Protein AF-A0A4Q0I115-F1 (afdb_monomer)

Structure (mmCIF, N/CA/C/O backbone):
data_AF-A0A4Q0I115-F1
#
_entry.id   AF-A0A4Q0I115-F1
#
loop_
_atom_site.group_PDB
_atom_site.id
_atom_site.type_symbol
_atom_site.label_atom_id
_atom_site.label_alt_id
_atom_site.label_comp_id
_atom_site.label_asym_id
_atom_site.label_entity_id
_atom_site.label_seq_id
_atom_site.pdbx_PDB_ins_code
_atom_site.Cartn_x
_atom_site.Cartn_y
_atom_site.Cartn_z
_atom_site.occupancy
_atom_site.B_iso_or_equiv
_atom_site.auth_seq_id
_atom_site.auth_comp_id
_atom_site.auth_asym_id
_atom_site.auth_atom_id
_atom_site.pdbx_PDB_model_num
ATOM 1 N N . MET A 1 1 ? -3.370 10.484 -2.570 1.00 77.75 1 MET A N 1
ATOM 2 C CA . MET A 1 1 ? -4.166 9.251 -2.779 1.00 77.75 1 MET A CA 1
ATOM 3 C C . MET A 1 1 ? -4.205 8.361 -1.539 1.00 77.75 1 MET A C 1
ATOM 5 O O . MET A 1 1 ? -5.205 8.422 -0.845 1.00 77.75 1 MET A O 1
ATOM 9 N N . PHE A 1 2 ? -3.177 7.559 -1.213 1.00 88.75 2 PHE A N 1
ATOM 10 C CA . PHE A 1 2 ? -3.251 6.605 -0.082 1.00 88.75 2 PHE A CA 1
ATOM 11 C C . PHE A 1 2 ? -3.510 7.281 1.276 1.00 88.75 2 PHE A C 1
ATOM 13 O O . PHE A 1 2 ? -4.347 6.823 2.053 1.00 88.75 2 PHE A O 1
ATOM 20 N N . ARG A 1 3 ? -2.875 8.430 1.537 1.00 90.06 3 ARG A N 1
ATOM 21 C CA . ARG A 1 3 ? -3.161 9.239 2.733 1.00 90.06 3 ARG A CA 1
ATOM 22 C C . ARG A 1 3 ? -4.648 9.598 2.840 1.00 90.06 3 ARG A C 1
ATOM 24 O O . ARG A 1 3 ? -5.258 9.390 3.882 1.00 90.06 3 ARG A O 1
ATOM 31 N N . ASP A 1 4 ? -5.233 10.055 1.739 1.00 89.94 4 ASP A N 1
ATOM 32 C CA . ASP A 1 4 ? -6.612 10.545 1.699 1.00 89.94 4 ASP A CA 1
ATOM 33 C C . ASP A 1 4 ? -7.622 9.382 1.768 1.00 89.94 4 ASP A C 1
ATOM 35 O O . ASP A 1 4 ? -8.573 9.425 2.547 1.00 89.94 4 ASP A O 1
ATOM 39 N N . LEU A 1 5 ? -7.372 8.289 1.032 1.00 91.94 5 LEU A N 1
ATOM 40 C CA . LEU A 1 5 ? -8.194 7.070 1.053 1.00 91.94 5 LEU A CA 1
ATOM 41 C C . LEU A 1 5 ? -8.236 6.414 2.437 1.00 91.94 5 LEU A C 1
ATOM 43 O O . LEU A 1 5 ? -9.269 5.874 2.837 1.00 91.94 5 LEU A O 1
ATOM 47 N N . SER A 1 6 ? -7.126 6.467 3.175 1.00 93.31 6 SER A N 1
ATOM 48 C CA . SER A 1 6 ? -7.035 5.860 4.505 1.00 93.31 6 SER A CA 1
ATOM 49 C C . SER A 1 6 ? -7.687 6.680 5.621 1.00 93.31 6 SER A C 1
ATOM 51 O O . SER A 1 6 ? -7.729 6.202 6.753 1.00 93.31 6 SER A O 1
ATOM 53 N N . LYS A 1 7 ? -8.212 7.882 5.329 1.00 87.38 7 LYS A N 1
ATOM 54 C CA . LYS A 1 7 ? -8.805 8.798 6.321 1.00 87.38 7 LYS A CA 1
ATOM 55 C C . LYS A 1 7 ? -7.893 9.001 7.540 1.00 87.38 7 LYS A C 1
ATOM 57 O O . LYS A 1 7 ? -8.286 8.707 8.665 1.00 87.38 7 LYS A O 1
ATOM 62 N N . ASP A 1 8 ? -6.664 9.448 7.290 1.00 85.50 8 ASP A N 1
ATOM 63 C CA . ASP A 1 8 ? -5.623 9.726 8.295 1.00 85.50 8 ASP A CA 1
ATOM 64 C C . ASP A 1 8 ? -5.013 8.510 9.019 1.00 85.50 8 ASP A C 1
ATOM 66 O O . ASP A 1 8 ? -4.122 8.695 9.847 1.00 85.50 8 ASP A O 1
ATOM 70 N N . VAL A 1 9 ? -5.398 7.268 8.696 1.00 93.12 9 VAL A N 1
ATOM 71 C CA . VAL A 1 9 ? -4.720 6.084 9.262 1.00 93.12 9 VAL A CA 1
ATOM 72 C C . VAL A 1 9 ? -3.283 5.976 8.742 1.00 93.12 9 VAL A C 1
ATOM 74 O O . VAL A 1 9 ? -2.354 5.787 9.523 1.00 93.12 9 VAL A O 1
ATOM 77 N N . PHE A 1 10 ? -3.075 6.157 7.435 1.00 94.81 10 PHE A N 1
ATOM 78 C CA . PHE A 1 10 ? -1.746 6.247 6.832 1.00 94.81 10 PHE A CA 1
ATOM 79 C C . PHE A 1 10 ? -1.335 7.716 6.664 1.00 94.81 10 PHE A C 1
ATOM 81 O O . PHE A 1 10 ? -1.285 8.262 5.558 1.00 94.81 10 PHE A O 1
ATOM 88 N N . LYS A 1 11 ? -1.090 8.390 7.792 1.00 93.81 11 LYS A N 1
ATOM 89 C CA . LYS A 1 11 ? -0.686 9.799 7.818 1.00 93.81 11 LYS A CA 1
ATOM 90 C C . LYS A 1 11 ? 0.833 9.938 7.805 1.00 93.81 11 LYS A C 1
ATOM 92 O O . LYS A 1 11 ? 1.482 9.824 8.841 1.00 93.81 11 LYS A O 1
ATOM 97 N N . ILE A 1 12 ? 1.367 10.213 6.620 1.00 94.56 12 ILE A N 1
ATOM 98 C CA . ILE A 1 12 ? 2.794 10.456 6.399 1.00 94.56 12 ILE A CA 1
ATOM 99 C C . ILE A 1 12 ? 3.112 11.947 6.246 1.00 94.56 12 ILE A C 1
ATOM 101 O O . ILE A 1 12 ? 2.276 12.732 5.778 1.00 94.56 12 ILE A O 1
ATOM 105 N N . SER A 1 13 ? 4.332 12.326 6.616 1.00 95.50 13 SER A N 1
ATOM 106 C CA . SER A 1 13 ? 4.879 13.684 6.495 1.00 95.50 13 SER A CA 1
ATOM 107 C C . SER A 1 13 ? 6.324 13.663 5.998 1.00 95.50 13 SER A C 1
ATOM 109 O O . SER A 1 13 ? 6.896 12.595 5.819 1.00 95.50 13 SER A O 1
ATOM 111 N N . ASN A 1 14 ? 6.907 14.844 5.761 1.00 97.00 14 ASN A N 1
ATOM 112 C CA . ASN A 1 14 ? 8.321 15.008 5.392 1.00 97.00 14 ASN A CA 1
ATOM 113 C C . ASN A 1 14 ? 8.765 14.121 4.215 1.00 97.00 14 ASN A C 1
ATOM 115 O O . ASN A 1 14 ? 9.855 13.555 4.223 1.00 97.00 14 ASN A O 1
ATOM 119 N N . ILE A 1 15 ? 7.895 14.009 3.207 1.00 96.00 15 ILE A N 1
ATOM 120 C CA . ILE A 1 15 ? 8.113 13.163 2.034 1.00 96.00 15 ILE A CA 1
ATOM 121 C C . ILE A 1 15 ? 9.271 13.730 1.209 1.00 96.00 15 ILE A C 1
ATOM 123 O O . ILE A 1 15 ? 9.292 14.924 0.903 1.00 96.00 15 ILE A O 1
ATOM 127 N N . LYS A 1 16 ? 10.211 12.862 0.847 1.00 97.62 16 LYS A N 1
ATOM 128 C CA . LYS A 1 16 ? 11.335 13.130 -0.049 1.00 97.62 16 LYS A CA 1
ATOM 129 C C . LYS A 1 16 ? 11.442 11.989 -1.043 1.00 97.62 16 LYS A C 1
ATOM 131 O O . LYS A 1 16 ? 11.200 10.840 -0.686 1.00 97.62 16 LYS A O 1
ATOM 136 N N . ASP A 1 17 ? 11.871 12.284 -2.249 1.00 95.81 17 ASP A N 1
ATOM 137 C CA . ASP A 1 17 ? 12.057 11.293 -3.296 1.00 95.81 17 ASP A CA 1
ATOM 138 C C . ASP A 1 17 ? 13.349 11.547 -4.069 1.00 95.81 17 ASP A C 1
ATOM 140 O O . ASP A 1 17 ? 13.971 12.610 -3.978 1.00 95.81 17 ASP A O 1
ATOM 144 N N . PHE A 1 18 ? 13.779 10.519 -4.789 1.00 96.12 18 PHE A N 1
ATOM 145 C CA . PHE A 1 18 ? 14.928 10.560 -5.677 1.00 96.12 18 PHE A CA 1
ATOM 146 C C . PHE A 1 18 ? 14.747 9.535 -6.781 1.00 96.12 18 PHE A C 1
ATOM 148 O O . PHE A 1 18 ? 14.349 8.398 -6.516 1.00 96.12 18 PHE A O 1
ATOM 155 N N . VAL A 1 19 ? 15.119 9.933 -7.993 1.00 94.38 19 VAL A N 1
ATOM 156 C CA . VAL A 1 19 ? 15.119 9.086 -9.181 1.00 94.38 19 VAL A CA 1
ATOM 157 C C . VAL A 1 19 ? 16.378 9.391 -9.983 1.00 94.38 19 VAL A C 1
ATOM 159 O O . VAL A 1 19 ? 16.678 10.550 -10.263 1.00 94.38 19 VAL A O 1
ATOM 162 N N . ASP A 1 20 ? 17.098 8.342 -10.357 1.00 93.56 20 ASP A N 1
ATOM 163 C CA . ASP A 1 20 ? 18.244 8.377 -11.254 1.00 93.56 20 ASP A CA 1
ATOM 164 C C . ASP A 1 20 ? 18.042 7.318 -12.341 1.00 93.56 20 ASP A C 1
ATOM 166 O O . ASP A 1 20 ? 18.085 6.112 -12.078 1.00 93.56 20 ASP A O 1
ATOM 170 N N . PHE A 1 21 ? 17.794 7.793 -13.560 1.00 89.00 21 PHE A N 1
ATOM 171 C CA . PHE A 1 21 ? 17.571 6.949 -14.730 1.00 89.00 21 PHE A CA 1
ATOM 172 C C . PHE A 1 21 ? 18.871 6.373 -15.300 1.00 89.00 21 PHE A C 1
ATOM 174 O O . PHE A 1 21 ? 18.831 5.294 -15.884 1.00 89.00 21 PHE A O 1
ATOM 181 N N . ASP A 1 22 ? 20.014 7.034 -15.094 1.00 92.62 22 ASP A N 1
ATOM 182 C CA . ASP A 1 22 ? 21.306 6.553 -15.593 1.00 92.62 22 ASP A CA 1
ATOM 183 C C . ASP A 1 22 ? 21.764 5.328 -14.795 1.00 92.62 22 ASP A C 1
ATOM 185 O O . ASP A 1 22 ? 22.294 4.367 -15.356 1.00 92.62 22 ASP A O 1
ATOM 189 N N . SER A 1 23 ? 21.539 5.341 -13.475 1.00 91.75 23 SER A N 1
ATOM 190 C CA . SER A 1 23 ? 21.892 4.224 -12.590 1.00 91.75 23 SER A CA 1
ATOM 191 C C . SER A 1 23 ? 20.731 3.289 -12.228 1.00 91.75 23 SER A C 1
ATOM 193 O O . SER A 1 23 ? 20.958 2.317 -11.503 1.00 91.75 23 SER A O 1
ATOM 195 N N . ILE A 1 24 ? 19.522 3.548 -12.746 1.00 90.19 24 ILE A N 1
ATOM 196 C CA . ILE A 1 24 ? 18.274 2.803 -12.485 1.00 90.19 24 ILE A CA 1
ATOM 197 C C . ILE A 1 24 ? 18.036 2.653 -10.972 1.00 90.19 24 ILE A C 1
ATOM 199 O O . ILE A 1 24 ? 17.884 1.558 -10.426 1.00 90.19 24 ILE A O 1
ATOM 203 N N . LYS A 1 25 ? 18.053 3.782 -10.259 1.00 92.00 25 LYS A N 1
ATOM 204 C CA . LYS A 1 25 ? 17.826 3.831 -8.809 1.00 92.00 25 LYS A CA 1
ATOM 205 C C . LYS A 1 25 ? 16.745 4.834 -8.471 1.00 92.00 25 LYS A C 1
ATOM 207 O O . LYS A 1 25 ? 16.845 6.002 -8.829 1.00 92.00 25 LYS A O 1
ATOM 212 N N . ALA A 1 26 ? 15.770 4.403 -7.684 1.00 93.69 26 ALA A N 1
ATOM 213 C CA . ALA A 1 26 ? 14.814 5.301 -7.065 1.00 93.69 26 ALA A CA 1
ATOM 214 C C . ALA A 1 26 ? 14.574 4.938 -5.606 1.00 93.69 26 ALA A C 1
ATOM 216 O O . ALA A 1 26 ? 14.693 3.782 -5.200 1.00 93.69 26 ALA A O 1
ATOM 217 N N . TRP A 1 27 ? 14.219 5.942 -4.815 1.00 95.00 27 TRP A N 1
ATOM 218 C CA . TRP A 1 27 ? 13.751 5.747 -3.452 1.00 95.00 27 TRP A CA 1
ATOM 219 C C . TRP A 1 27 ? 12.767 6.842 -3.052 1.00 95.00 27 TRP A C 1
ATOM 221 O O . TRP A 1 27 ? 12.782 7.951 -3.585 1.00 95.00 27 TRP A O 1
ATOM 231 N N . VAL A 1 28 ? 11.943 6.528 -2.058 1.00 95.44 28 VAL A N 1
ATOM 232 C CA . VAL A 1 28 ? 11.101 7.485 -1.340 1.00 95.44 28 VAL A CA 1
ATOM 233 C C . VAL A 1 28 ? 11.416 7.406 0.152 1.00 95.44 28 VAL A C 1
ATOM 235 O O . VAL A 1 28 ? 11.619 6.318 0.690 1.00 95.44 28 VAL A O 1
ATOM 238 N N . SER A 1 29 ? 11.496 8.554 0.818 1.00 97.62 29 SER A N 1
ATOM 239 C CA . SER A 1 29 ? 11.592 8.677 2.272 1.00 97.62 29 SER A CA 1
ATOM 240 C C . SER A 1 29 ? 10.398 9.455 2.806 1.00 97.62 29 SER A C 1
ATOM 242 O O . SER A 1 29 ? 9.912 10.375 2.149 1.00 97.62 29 SER A O 1
ATOM 244 N N . PHE A 1 30 ? 9.905 9.088 3.980 1.00 97.19 30 PHE A N 1
ATOM 245 C CA . PHE A 1 30 ? 8.814 9.782 4.655 1.00 97.19 30 PHE A CA 1
ATOM 246 C C . PHE A 1 30 ? 8.803 9.453 6.146 1.00 97.19 30 PHE A C 1
ATOM 248 O O . PHE A 1 30 ? 9.259 8.394 6.571 1.00 97.19 30 PHE A O 1
ATOM 255 N N . ASP A 1 31 ? 8.178 10.324 6.929 1.00 97.75 31 ASP A N 1
ATOM 256 C CA . ASP A 1 31 ? 7.922 10.076 8.341 1.00 97.75 31 ASP A CA 1
ATOM 257 C C . ASP A 1 31 ? 6.540 9.457 8.533 1.00 97.75 31 ASP A C 1
ATOM 259 O O . ASP A 1 31 ? 5.540 9.963 8.016 1.00 97.75 31 ASP A O 1
ATOM 263 N N . PHE A 1 32 ? 6.468 8.399 9.337 1.00 96.31 32 PHE A N 1
ATOM 264 C CA . PHE A 1 32 ? 5.222 7.802 9.807 1.00 96.31 32 PHE A CA 1
ATOM 265 C C . PHE A 1 32 ? 5.317 7.546 11.311 1.00 96.31 32 PHE A C 1
ATOM 267 O O . PHE A 1 32 ? 6.210 6.844 11.778 1.00 96.31 32 PHE A O 1
ATOM 274 N N . GLN A 1 33 ? 4.402 8.147 12.079 1.00 94.19 33 GLN A N 1
ATOM 275 C CA . GLN A 1 33 ? 4.376 8.053 13.548 1.00 94.19 33 GLN A CA 1
ATOM 276 C C . GLN A 1 33 ? 5.713 8.418 14.227 1.00 94.19 33 GLN A C 1
ATOM 278 O O . GLN A 1 33 ? 6.095 7.824 15.230 1.00 94.19 33 GLN A O 1
ATOM 283 N N . GLY A 1 34 ? 6.423 9.410 13.680 1.00 95.38 34 GLY A N 1
ATOM 284 C CA . GLY A 1 34 ? 7.702 9.887 14.218 1.00 95.38 34 GLY A CA 1
ATOM 285 C C . GLY A 1 34 ? 8.918 9.028 13.855 1.00 95.38 34 GLY A C 1
ATOM 286 O O . GLY A 1 34 ? 10.004 9.296 14.358 1.00 95.38 34 GLY A O 1
ATOM 287 N N . ILE A 1 35 ? 8.750 8.017 12.997 1.00 96.50 35 ILE A N 1
ATOM 288 C CA . ILE A 1 35 ? 9.837 7.186 12.470 1.00 96.50 35 ILE A CA 1
ATOM 289 C C . ILE A 1 35 ? 10.031 7.522 10.991 1.00 96.50 35 ILE A C 1
ATOM 291 O O . ILE A 1 35 ? 9.060 7.508 10.232 1.00 96.50 35 ILE A O 1
ATOM 295 N N . GLU A 1 36 ? 11.273 7.791 10.589 1.00 97.81 36 GLU A N 1
ATOM 296 C CA . GLU A 1 36 ? 11.642 7.937 9.178 1.00 97.81 36 GLU A CA 1
ATOM 297 C C . GLU A 1 36 ? 11.739 6.549 8.527 1.00 97.81 36 GLU A C 1
ATOM 299 O O . GLU A 1 36 ? 12.434 5.653 9.014 1.00 97.81 36 GLU A O 1
ATOM 304 N N . TYR A 1 37 ? 11.044 6.377 7.407 1.00 97.00 37 TYR A N 1
ATOM 305 C CA . TYR A 1 37 ? 11.109 5.198 6.554 1.00 97.00 37 TYR A CA 1
ATOM 306 C C . TYR A 1 37 ? 11.702 5.591 5.216 1.00 97.00 37 TYR A C 1
ATOM 308 O O . TYR A 1 37 ? 11.248 6.555 4.610 1.00 97.00 37 TYR A O 1
ATOM 316 N N . ARG A 1 38 ? 12.646 4.792 4.716 1.00 97.06 38 ARG A N 1
ATOM 317 C CA . ARG A 1 38 ? 13.160 4.903 3.351 1.00 97.06 38 ARG A CA 1
ATOM 318 C C . ARG A 1 38 ? 12.933 3.599 2.609 1.00 97.06 38 ARG A C 1
ATOM 320 O O . ARG A 1 38 ? 13.379 2.543 3.055 1.00 97.06 38 ARG A O 1
ATOM 327 N N . TRP A 1 39 ? 12.232 3.679 1.488 1.00 94.88 39 TRP A N 1
ATOM 328 C CA . TRP A 1 39 ? 11.936 2.547 0.625 1.00 94.88 39 TRP A CA 1
ATOM 329 C C . TRP A 1 39 ? 12.583 2.752 -0.731 1.00 94.88 39 TRP A C 1
ATOM 331 O O . TRP A 1 39 ? 12.280 3.723 -1.422 1.00 94.88 39 TRP A O 1
ATOM 341 N N . ASP A 1 40 ? 13.428 1.805 -1.120 1.00 92.06 40 ASP A N 1
ATOM 342 C CA . ASP A 1 40 ? 13.877 1.705 -2.501 1.00 92.06 40 ASP A CA 1
ATOM 343 C C . ASP A 1 40 ? 12.696 1.280 -3.382 1.00 92.06 40 ASP A C 1
ATOM 345 O O . ASP A 1 40 ? 11.888 0.416 -3.003 1.00 92.06 40 ASP A O 1
ATOM 349 N N . ILE A 1 41 ? 12.597 1.932 -4.537 1.00 89.44 41 ILE A N 1
ATOM 350 C CA . ILE A 1 41 ? 11.543 1.756 -5.531 1.00 89.44 41 ILE A CA 1
ATOM 351 C C . ILE A 1 41 ? 12.172 1.144 -6.775 1.00 89.44 41 ILE A C 1
ATOM 353 O O . ILE A 1 41 ? 13.245 1.568 -7.213 1.00 89.44 41 ILE A O 1
ATOM 357 N N . ARG A 1 42 ? 11.510 0.133 -7.336 1.00 84.62 42 ARG A N 1
ATOM 358 C CA . ARG A 1 42 ? 11.913 -0.428 -8.623 1.00 84.62 42 ARG A CA 1
ATOM 359 C C . ARG A 1 42 ? 11.536 0.547 -9.732 1.00 84.62 42 ARG A C 1
ATOM 361 O O . ARG A 1 42 ? 10.428 1.070 -9.747 1.00 84.62 42 ARG A O 1
ATOM 368 N N . LEU A 1 43 ? 12.490 0.806 -10.618 1.00 82.81 43 LEU A N 1
ATOM 369 C CA . LEU A 1 43 ? 12.262 1.511 -11.871 1.00 82.81 43 LEU A CA 1
ATOM 370 C C . LEU A 1 43 ? 12.226 0.453 -12.971 1.00 82.81 43 LEU A C 1
ATOM 372 O O . LEU A 1 43 ? 13.273 0.020 -13.449 1.00 82.81 43 LEU A O 1
ATOM 376 N N . ASP A 1 44 ? 11.028 -0.008 -13.298 1.00 81.44 44 ASP A N 1
ATOM 377 C CA . ASP A 1 44 ? 10.740 -0.893 -14.422 1.00 81.44 44 ASP A CA 1
ATOM 378 C C . ASP A 1 44 ? 9.654 -0.269 -15.316 1.00 81.44 44 ASP A C 1
ATOM 380 O O . ASP A 1 44 ? 9.211 0.857 -15.082 1.00 81.44 44 ASP A O 1
ATOM 384 N N . ASP A 1 45 ? 9.277 -0.965 -16.391 1.00 72.06 45 ASP A N 1
ATOM 385 C CA . ASP A 1 45 ? 8.272 -0.488 -17.353 1.00 72.06 45 ASP A CA 1
ATOM 386 C C . ASP A 1 45 ? 6.827 -0.603 -16.820 1.00 72.06 45 ASP A C 1
ATOM 388 O O . ASP A 1 45 ? 5.873 -0.289 -17.541 1.00 72.06 45 ASP A O 1
ATOM 392 N N . ASP A 1 46 ? 6.642 -1.044 -15.569 1.00 75.56 46 ASP A N 1
ATOM 393 C CA . ASP A 1 46 ? 5.333 -1.094 -14.932 1.00 75.56 46 ASP A CA 1
ATOM 394 C C . ASP A 1 46 ? 4.948 0.274 -14.357 1.00 75.56 46 ASP A C 1
ATOM 396 O O . ASP A 1 46 ? 5.721 1.007 -13.743 1.00 75.56 46 ASP A O 1
ATOM 400 N N . TRP A 1 47 ? 3.678 0.625 -14.535 1.00 76.25 47 TRP A N 1
ATOM 401 C CA . TRP A 1 47 ? 3.148 1.920 -14.114 1.00 76.25 47 TRP A CA 1
ATOM 402 C C . TRP A 1 47 ? 2.942 2.031 -12.591 1.00 76.25 47 TRP A C 1
ATOM 404 O O . TRP A 1 47 ? 2.756 3.140 -12.081 1.00 76.25 47 TRP A O 1
ATOM 414 N N . PHE A 1 48 ? 2.936 0.905 -11.862 1.00 79.06 48 PHE A N 1
ATOM 415 C CA . PHE A 1 48 ? 2.738 0.873 -10.413 1.00 79.06 48 PHE A CA 1
ATOM 416 C C . PHE A 1 48 ? 3.275 -0.411 -9.753 1.00 79.06 48 PHE A C 1
ATOM 418 O O . PHE A 1 48 ? 2.796 -1.510 -10.030 1.00 79.06 48 PHE A O 1
ATOM 425 N N . ASP A 1 49 ? 4.190 -0.262 -8.789 1.00 79.00 49 ASP A N 1
ATOM 426 C CA . ASP A 1 49 ? 4.665 -1.368 -7.948 1.00 79.00 49 ASP A CA 1
ATOM 427 C C . ASP A 1 49 ? 3.613 -1.725 -6.884 1.00 79.00 49 ASP A C 1
ATOM 429 O O . ASP A 1 49 ? 3.513 -1.092 -5.828 1.00 79.00 49 ASP A O 1
ATOM 433 N N . VAL A 1 50 ? 2.827 -2.772 -7.149 1.00 77.44 50 VAL A N 1
ATOM 434 C CA . VAL A 1 50 ? 1.833 -3.301 -6.198 1.00 77.44 50 VAL A CA 1
ATOM 435 C C . VAL A 1 50 ? 2.451 -3.736 -4.865 1.00 77.44 50 VAL A C 1
ATOM 437 O O . VAL A 1 50 ? 1.779 -3.662 -3.838 1.00 77.44 50 VAL A O 1
ATOM 440 N N . GLY A 1 51 ? 3.743 -4.079 -4.832 1.00 83.50 51 GLY A N 1
ATOM 441 C CA . GLY A 1 51 ? 4.464 -4.399 -3.600 1.00 83.50 51 GLY A CA 1
ATOM 442 C C . GLY A 1 51 ? 4.599 -3.209 -2.645 1.00 83.50 51 GLY A C 1
ATOM 443 O O . GLY A 1 51 ? 4.788 -3.396 -1.440 1.00 83.50 51 GLY A O 1
ATOM 444 N N . LEU A 1 52 ? 4.442 -1.969 -3.126 1.00 88.44 52 LEU A N 1
ATOM 445 C CA . LEU A 1 52 ? 4.355 -0.805 -2.239 1.00 88.44 52 LEU A CA 1
ATOM 446 C C . LEU A 1 52 ? 3.108 -0.841 -1.360 1.00 88.44 52 LEU A C 1
ATOM 448 O O . LEU A 1 52 ? 3.147 -0.351 -0.231 1.00 88.44 52 LEU A O 1
ATOM 452 N N . ILE A 1 53 ? 2.016 -1.437 -1.838 1.00 91.38 53 ILE A N 1
ATOM 453 C CA . ILE A 1 53 ? 0.783 -1.544 -1.059 1.00 91.38 53 ILE A CA 1
ATOM 454 C C . ILE A 1 53 ? 0.976 -2.492 0.118 1.00 91.38 53 ILE A C 1
ATOM 456 O O . ILE A 1 53 ? 0.531 -2.168 1.219 1.00 91.38 53 ILE A O 1
ATOM 460 N N . ASP A 1 54 ? 1.715 -3.585 -0.065 1.00 91.81 54 ASP A N 1
ATOM 461 C CA . ASP A 1 54 ? 2.075 -4.489 1.029 1.00 91.81 54 ASP A CA 1
ATOM 462 C C . ASP A 1 54 ? 2.905 -3.769 2.096 1.00 91.81 54 ASP A C 1
ATOM 464 O O . ASP A 1 54 ? 2.591 -3.842 3.285 1.00 91.81 54 ASP A O 1
ATOM 468 N N . LYS A 1 55 ? 3.897 -2.969 1.681 1.00 94.19 55 LYS A N 1
ATOM 469 C CA . LYS A 1 55 ? 4.699 -2.156 2.611 1.00 94.19 55 LYS A CA 1
ATOM 470 C C . LYS A 1 55 ? 3.841 -1.145 3.383 1.00 94.19 55 LYS A C 1
ATOM 472 O O . LYS A 1 55 ? 4.047 -0.948 4.582 1.00 94.19 55 LYS A O 1
ATOM 477 N N . ILE A 1 56 ? 2.866 -0.506 2.729 1.00 94.88 56 ILE A N 1
ATOM 478 C CA . ILE A 1 56 ? 1.914 0.400 3.395 1.00 94.88 56 ILE A CA 1
ATOM 479 C C . ILE A 1 56 ? 1.034 -0.382 4.375 1.00 94.88 56 ILE A C 1
ATOM 481 O O . ILE A 1 56 ? 0.847 0.059 5.511 1.00 94.88 56 ILE A O 1
ATOM 485 N N . ASN A 1 57 ? 0.519 -1.541 3.959 1.00 95.81 57 ASN A N 1
ATOM 486 C CA . ASN A 1 57 ? -0.300 -2.424 4.783 1.00 95.81 57 ASN A CA 1
ATOM 487 C C . ASN A 1 57 ? 0.428 -2.859 6.053 1.00 95.81 57 ASN A C 1
ATOM 489 O O . ASN A 1 57 ? -0.151 -2.780 7.135 1.00 95.81 57 ASN A O 1
ATOM 493 N N . ASP A 1 58 ? 1.702 -3.222 5.952 1.00 95.38 58 ASP A N 1
ATOM 494 C CA . ASP A 1 58 ? 2.530 -3.547 7.110 1.00 95.38 58 ASP A CA 1
ATOM 495 C C . ASP A 1 58 ? 2.589 -2.395 8.118 1.00 95.38 58 ASP A C 1
ATOM 497 O O . ASP A 1 58 ? 2.468 -2.622 9.325 1.00 95.38 58 ASP A O 1
ATOM 501 N N . LEU A 1 59 ? 2.734 -1.151 7.649 1.00 95.69 59 LEU A N 1
ATOM 502 C CA . LEU A 1 59 ? 2.753 0.022 8.526 1.00 95.69 59 LEU A CA 1
ATOM 503 C C . LEU A 1 59 ? 1.402 0.263 9.205 1.00 95.69 59 LEU A C 1
ATOM 505 O O . LEU A 1 59 ? 1.367 0.472 10.419 1.00 95.69 59 LEU A O 1
ATOM 509 N N . VAL A 1 60 ? 0.290 0.189 8.469 1.00 95.25 60 VAL A N 1
ATOM 510 C CA . VAL A 1 60 ? -1.039 0.410 9.069 1.00 95.25 60 VAL A CA 1
ATOM 511 C C . VAL A 1 60 ? -1.461 -0.730 10.003 1.00 95.25 60 VAL A C 1
ATOM 513 O O . VAL A 1 60 ? -2.121 -0.487 11.014 1.00 95.25 60 VAL A O 1
ATOM 516 N N . ILE A 1 61 ? -1.049 -1.974 9.732 1.00 94.94 61 ILE A N 1
ATOM 517 C CA . ILE A 1 61 ? -1.259 -3.104 10.651 1.00 94.94 61 ILE A CA 1
ATOM 518 C C . ILE A 1 61 ? -0.475 -2.866 11.945 1.00 94.94 61 ILE A C 1
ATOM 520 O O . ILE A 1 61 ? -1.036 -3.002 13.033 1.00 94.94 61 ILE A O 1
ATOM 524 N N . LYS A 1 62 ? 0.799 -2.463 11.843 1.00 93.44 62 LYS A N 1
ATOM 525 C CA . LYS A 1 62 ? 1.644 -2.142 13.006 1.00 93.44 62 LYS A CA 1
ATOM 526 C C . LYS A 1 62 ? 1.102 -0.965 13.816 1.00 93.44 62 LYS A C 1
ATOM 528 O O . LYS A 1 62 ? 1.244 -0.967 15.034 1.00 93.44 62 LYS A O 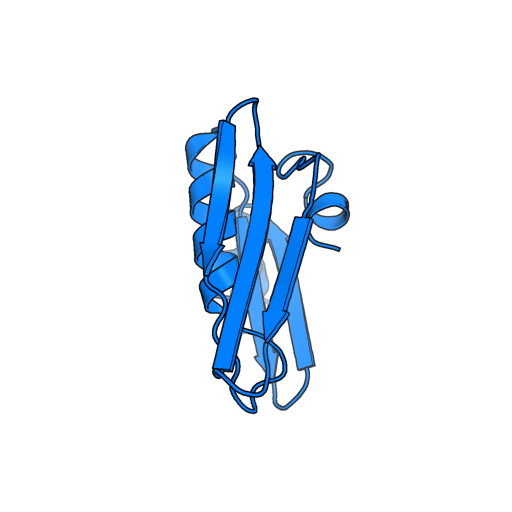1
ATOM 533 N N . SER A 1 63 ? 0.419 -0.013 13.178 1.00 91.44 63 SER A N 1
ATOM 534 C CA . SER A 1 63 ? -0.276 1.074 13.877 1.00 91.44 63 SER A CA 1
ATOM 535 C C . SER A 1 63 ? -1.604 0.658 14.527 1.00 91.44 63 SER A C 1
ATOM 537 O O . SER A 1 63 ? -2.315 1.513 15.052 1.00 91.44 63 SER A O 1
ATOM 539 N N . GLY A 1 64 ? -1.980 -0.624 14.466 1.00 93.62 64 GLY A N 1
ATOM 540 C CA . GLY A 1 64 ? -3.194 -1.167 15.081 1.00 93.62 64 GLY A CA 1
ATOM 541 C C . GLY A 1 64 ? -4.459 -1.063 14.222 1.00 93.62 64 GLY A C 1
ATOM 542 O O . GLY A 1 64 ? -5.553 -1.360 14.710 1.00 93.62 64 GLY A O 1
ATOM 543 N N . SER A 1 65 ? -4.347 -0.663 12.950 1.00 94.94 65 SER A N 1
ATOM 544 C CA . SER A 1 65 ? -5.501 -0.603 12.050 1.00 94.94 65 SER A CA 1
ATOM 545 C C . SER A 1 65 ? -6.028 -2.002 11.732 1.00 94.94 65 SER A C 1
ATOM 547 O O . SER A 1 65 ? -5.288 -2.895 11.327 1.00 94.94 65 SER A O 1
ATOM 549 N N . GLN A 1 66 ? -7.348 -2.169 11.826 1.00 95.00 66 GLN A N 1
ATOM 550 C CA . GLN A 1 66 ? -8.050 -3.356 11.316 1.00 95.00 66 GLN A CA 1
ATOM 551 C C . GLN A 1 66 ? -8.361 -3.254 9.813 1.00 95.00 66 GLN A C 1
ATOM 553 O O . GLN A 1 66 ? -8.796 -4.227 9.195 1.00 95.00 66 GLN A O 1
ATOM 558 N N . LYS A 1 67 ? -8.150 -2.070 9.226 1.00 96.00 67 LYS A N 1
ATOM 559 C CA . LYS A 1 67 ? -8.326 -1.795 7.800 1.00 96.00 67 LYS A CA 1
ATOM 560 C C . LYS A 1 67 ? -6.997 -1.812 7.066 1.00 96.00 67 LYS A C 1
ATOM 562 O O . LYS A 1 67 ? -5.974 -1.416 7.627 1.00 96.00 67 LYS A O 1
ATOM 567 N N . ARG A 1 68 ? -7.054 -2.240 5.811 1.00 95.81 68 ARG A N 1
ATOM 568 C CA . ARG A 1 68 ? -5.919 -2.394 4.901 1.00 95.81 68 ARG A CA 1
ATOM 569 C C . A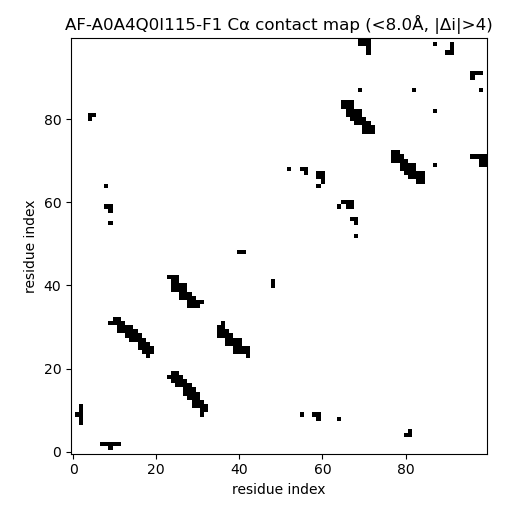RG A 1 68 ? -6.317 -1.917 3.517 1.00 95.81 68 ARG A C 1
ATOM 571 O O . ARG A 1 68 ? -7.507 -1.844 3.203 1.00 95.81 68 ARG A O 1
ATOM 578 N N . PHE A 1 69 ? -5.320 -1.590 2.715 1.00 95.81 69 PHE A N 1
ATOM 579 C CA . PHE A 1 69 ? -5.494 -1.449 1.287 1.00 95.81 69 PHE A CA 1
ATOM 580 C C . PHE A 1 69 ? -5.645 -2.82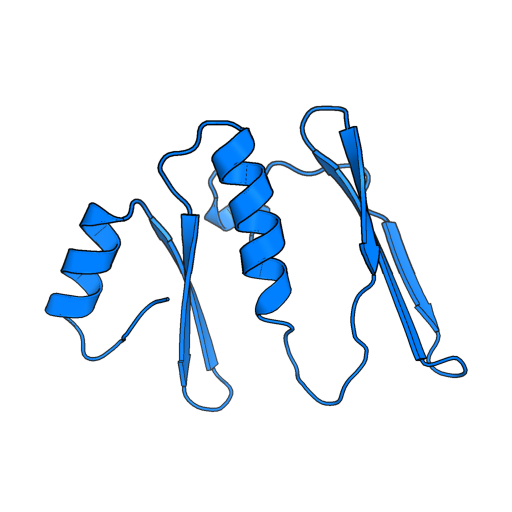7 0.661 1.00 95.81 69 PHE A C 1
ATOM 582 O O . PHE A 1 69 ? -4.841 -3.712 0.929 1.00 95.81 69 PHE A O 1
ATOM 589 N N . TYR A 1 70 ? -6.672 -2.978 -0.160 1.00 94.75 70 TYR A N 1
ATOM 590 C CA . TYR A 1 70 ? -6.837 -4.118 -1.045 1.00 94.75 70 TYR A CA 1
ATOM 591 C C . TYR A 1 70 ? -6.926 -3.603 -2.465 1.00 94.75 70 TYR A C 1
ATOM 593 O O . TYR A 1 70 ? -7.481 -2.521 -2.700 1.00 94.75 70 TYR A O 1
ATOM 601 N N . THR A 1 71 ? -6.402 -4.377 -3.402 1.00 93.31 71 THR A N 1
ATOM 602 C CA . THR A 1 71 ? -6.379 -3.990 -4.805 1.00 93.31 71 THR A CA 1
ATOM 603 C C . THR A 1 71 ? -6.978 -5.024 -5.719 1.00 93.31 71 THR A C 1
ATOM 605 O O . THR A 1 71 ? -6.857 -6.224 -5.507 1.00 93.31 71 THR A O 1
ATOM 608 N N . PHE A 1 72 ? -7.620 -4.525 -6.761 1.00 92.31 72 PHE A N 1
ATOM 609 C CA . PHE A 1 72 ? -8.036 -5.294 -7.912 1.00 92.31 72 PHE A CA 1
ATOM 610 C C . PHE A 1 72 ? -7.460 -4.604 -9.142 1.00 92.31 72 PHE A C 1
ATOM 612 O O . PHE A 1 72 ? -7.695 -3.411 -9.345 1.00 92.31 72 PHE A O 1
ATOM 619 N N . SER A 1 73 ? -6.689 -5.335 -9.938 1.00 88.75 73 SER A N 1
ATOM 620 C CA . SER A 1 73 ? -6.168 -4.847 -11.208 1.00 88.75 73 SER A CA 1
ATOM 621 C C . SER A 1 73 ? -6.845 -5.560 -12.374 1.00 88.75 73 SER A C 1
ATOM 623 O O . SER A 1 73 ? -7.072 -6.770 -12.340 1.00 88.75 73 SER A O 1
ATOM 625 N N . GLN A 1 74 ? -7.169 -4.793 -13.411 1.00 87.88 74 GLN A N 1
ATOM 626 C CA . GLN A 1 74 ? -7.656 -5.306 -14.686 1.00 87.88 74 GLN A CA 1
ATOM 627 C C . GLN A 1 74 ? -7.040 -4.475 -15.810 1.00 87.88 74 GLN A C 1
ATOM 629 O O . GLN A 1 74 ? -7.310 -3.276 -15.924 1.00 87.88 74 GLN A O 1
ATOM 634 N N . ASP A 1 75 ? -6.202 -5.118 -16.622 1.00 85.25 75 ASP A N 1
ATOM 635 C CA . ASP A 1 75 ? -5.396 -4.479 -17.665 1.00 85.25 75 ASP A CA 1
ATOM 636 C C . ASP A 1 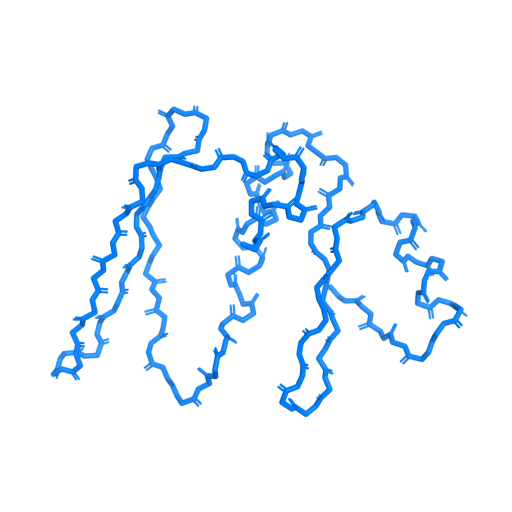75 ? -4.566 -3.308 -17.099 1.00 85.25 75 ASP A C 1
ATOM 638 O O . ASP A 1 75 ? -3.747 -3.505 -16.204 1.00 85.25 75 ASP A O 1
ATOM 642 N N . GLN A 1 76 ? -4.788 -2.083 -17.582 1.00 82.00 76 GLN A N 1
ATOM 643 C CA . GLN A 1 76 ? -4.099 -0.871 -17.117 1.00 82.00 76 GLN A CA 1
ATOM 644 C C . GLN A 1 76 ? -4.853 -0.124 -16.005 1.00 82.00 76 GLN A C 1
ATOM 646 O O . GLN A 1 76 ? -4.543 1.027 -15.706 1.00 82.00 76 GLN A O 1
ATOM 651 N N . ASN A 1 77 ? -5.855 -0.754 -15.388 1.00 86.81 77 ASN A N 1
ATOM 652 C CA . ASN A 1 77 ? -6.616 -0.160 -14.296 1.00 86.81 77 ASN A CA 1
ATOM 653 C C . ASN A 1 77 ? -6.253 -0.819 -12.965 1.00 86.81 77 ASN A C 1
ATOM 655 O O . ASN A 1 77 ? -6.232 -2.044 -12.857 1.00 86.81 77 ASN A O 1
ATOM 659 N N . LEU A 1 78 ? -6.049 0.002 -11.933 1.00 88.00 78 LEU A N 1
ATOM 660 C CA . LEU A 1 78 ? -5.933 -0.432 -10.542 1.00 88.00 78 LEU A CA 1
ATOM 661 C C . LEU A 1 78 ? -7.046 0.215 -9.728 1.00 88.00 78 LEU A C 1
ATOM 663 O O . LEU A 1 78 ? -7.139 1.440 -9.638 1.00 88.00 78 LEU A O 1
ATOM 667 N N . LEU A 1 79 ? -7.861 -0.613 -9.090 1.00 91.44 79 LEU A N 1
ATOM 668 C CA . LEU A 1 79 ? -8.818 -0.182 -8.089 1.00 91.44 79 LEU A CA 1
ATOM 669 C C . LEU A 1 79 ? -8.262 -0.509 -6.706 1.00 91.44 79 LEU A C 1
ATOM 671 O O . LEU A 1 79 ? -8.044 -1.674 -6.387 1.00 91.44 79 LEU A O 1
ATOM 675 N N . ALA A 1 80 ? -8.067 0.517 -5.881 1.00 92.19 80 ALA A N 1
ATOM 676 C CA . ALA A 1 80 ? -7.621 0.375 -4.501 1.00 92.19 80 ALA A CA 1
ATOM 677 C C . ALA A 1 80 ? -8.729 0.792 -3.527 1.00 92.19 80 ALA A C 1
ATOM 679 O O . ALA A 1 80 ? -9.328 1.860 -3.667 1.00 92.19 80 ALA A O 1
ATOM 680 N N . VAL A 1 81 ? -8.977 -0.031 -2.510 1.00 94.31 81 VAL A N 1
ATOM 681 C CA . VAL A 1 81 ? -9.970 0.223 -1.455 1.00 94.31 81 VAL A CA 1
ATOM 682 C C . VAL A 1 81 ? -9.328 0.100 -0.079 1.00 94.31 81 VAL A C 1
ATOM 684 O O . VAL A 1 81 ? -8.435 -0.717 0.106 1.00 94.31 81 VAL A O 1
ATOM 687 N N . PHE A 1 82 ? -9.784 0.889 0.898 1.00 96.56 82 PHE A N 1
ATOM 688 C CA . PHE A 1 82 ? -9.290 0.831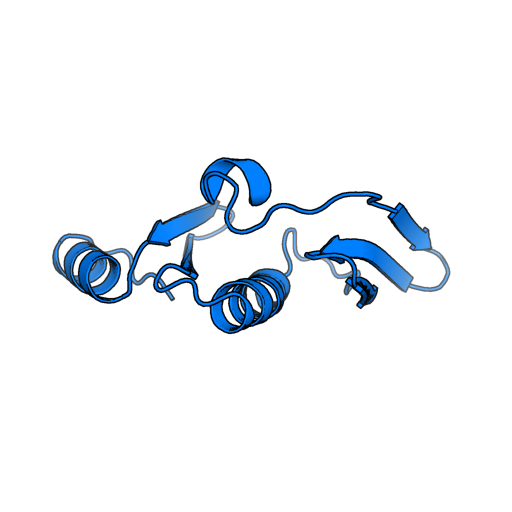 2.279 1.00 96.56 82 PHE A CA 1
ATOM 689 C C . PHE A 1 82 ? -10.383 0.351 3.238 1.00 96.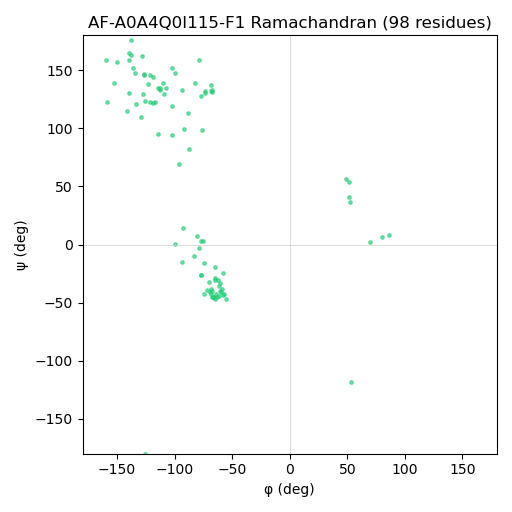56 82 PHE A C 1
ATOM 691 O O . PHE A 1 82 ? -11.232 1.126 3.690 1.00 96.56 82 PHE A O 1
ATOM 698 N N . LEU A 1 83 ? -10.395 -0.950 3.515 1.00 96.25 83 LEU A N 1
ATOM 699 C CA . LEU A 1 83 ? -11.513 -1.645 4.157 1.00 96.25 83 LEU A CA 1
ATOM 700 C C . LEU A 1 83 ? -11.009 -2.672 5.173 1.00 96.25 83 LEU A C 1
ATOM 702 O O . LEU A 1 83 ? -9.830 -3.019 5.199 1.00 96.25 83 LEU A O 1
ATOM 706 N N . ASP A 1 84 ? -11.896 -3.148 6.042 1.00 95.75 84 ASP A N 1
ATOM 707 C CA . ASP A 1 84 ? -11.610 -4.322 6.864 1.00 95.75 84 ASP A CA 1
ATOM 708 C C . ASP A 1 84 ? -11.789 -5.614 6.048 1.00 95.75 84 ASP A C 1
ATOM 710 O O . ASP A 1 84 ? -12.489 -5.652 5.033 1.00 95.75 84 ASP A O 1
ATOM 714 N N . ASN A 1 85 ? -11.153 -6.692 6.507 1.00 94.94 85 ASN A N 1
ATOM 715 C CA . ASN A 1 85 ? -11.164 -7.985 5.817 1.00 94.94 85 ASN A CA 1
ATOM 716 C C . ASN A 1 85 ? -12.585 -8.565 5.659 1.00 94.94 85 ASN A C 1
ATOM 718 O O . ASN A 1 85 ? -12.891 -9.228 4.671 1.00 94.94 85 ASN A O 1
ATOM 722 N N . VAL A 1 86 ? -13.485 -8.312 6.616 1.00 95.88 86 VAL A N 1
ATOM 723 C CA . VAL A 1 86 ? -14.859 -8.830 6.546 1.00 95.88 86 VAL A CA 1
ATOM 724 C C . VAL A 1 86 ? -15.623 -8.151 5.411 1.00 95.88 86 VAL A C 1
ATOM 726 O O . VAL A 1 86 ? -16.335 -8.824 4.664 1.00 95.88 86 VAL A O 1
ATOM 729 N N . VAL A 1 87 ? -15.465 -6.838 5.252 1.00 96.31 87 VAL A N 1
ATOM 730 C CA . VAL A 1 87 ? -16.103 -6.073 4.179 1.00 96.31 87 VAL A CA 1
ATOM 731 C C . VAL A 1 87 ? -15.513 -6.432 2.817 1.00 96.31 87 VAL A C 1
ATOM 733 O O . VAL A 1 87 ? -16.285 -6.618 1.881 1.00 96.31 87 VAL A O 1
ATOM 736 N N . VAL A 1 88 ? -14.194 -6.617 2.694 1.00 96.69 88 VAL A N 1
ATO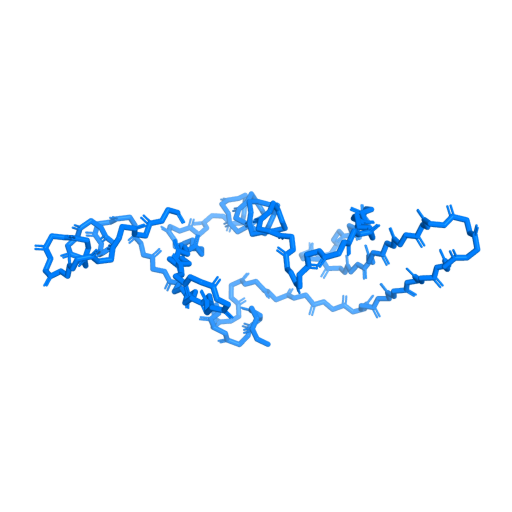M 737 C CA . VAL A 1 88 ? -13.594 -7.038 1.412 1.00 96.69 88 VAL A CA 1
ATOM 738 C C . VAL A 1 88 ? -14.064 -8.420 0.986 1.00 96.69 88 VAL A C 1
ATOM 740 O O . VAL A 1 88 ? -14.464 -8.595 -0.159 1.00 96.69 88 VAL A O 1
ATOM 743 N N . LYS A 1 89 ? -14.151 -9.385 1.906 1.00 95.44 89 LYS A N 1
ATOM 744 C CA . LYS A 1 89 ? -14.714 -10.705 1.580 1.00 95.44 89 LYS A CA 1
ATOM 745 C C . LYS A 1 89 ? -16.150 -10.624 1.063 1.00 95.44 89 LYS A C 1
ATOM 747 O O . LYS A 1 89 ? -16.515 -11.359 0.152 1.00 95.44 89 LYS A O 1
ATOM 752 N N . LYS A 1 90 ? -16.968 -9.724 1.621 1.00 96.44 90 LYS A N 1
ATOM 753 C CA . LYS A 1 90 ? -18.324 -9.471 1.110 1.00 96.44 90 LYS A CA 1
ATOM 754 C C . LYS A 1 90 ? -18.293 -8.816 -0.270 1.00 96.44 90 LYS A C 1
ATOM 756 O O . LYS A 1 90 ? -19.091 -9.189 -1.118 1.00 96.44 90 LYS A O 1
ATOM 761 N N . LEU A 1 91 ? -17.380 -7.874 -0.502 1.00 95.94 91 LEU A N 1
ATOM 762 C CA . LEU A 1 91 ? -17.217 -7.215 -1.797 1.00 95.94 91 LEU A CA 1
ATOM 763 C C . LEU A 1 91 ? -16.808 -8.214 -2.892 1.00 95.94 91 LEU A C 1
ATOM 765 O O . LEU A 1 91 ? -17.434 -8.227 -3.950 1.00 95.94 91 LEU A O 1
ATOM 769 N N . ASN A 1 92 ? -15.851 -9.104 -2.613 1.00 96.12 92 ASN A N 1
ATOM 770 C CA . ASN A 1 92 ? -15.443 -10.168 -3.540 1.00 96.12 92 ASN A CA 1
ATOM 771 C C . ASN A 1 92 ? -16.577 -11.175 -3.797 1.00 96.12 92 ASN A C 1
ATOM 773 O O . ASN A 1 92 ? -16.644 -11.761 -4.865 1.00 96.12 92 ASN A O 1
ATOM 777 N N . ALA A 1 93 ? -17.490 -11.386 -2.842 1.00 95.88 93 ALA A N 1
ATOM 778 C CA . ALA A 1 93 ? -18.648 -12.261 -3.045 1.00 95.88 93 ALA A CA 1
ATOM 779 C C . ALA A 1 93 ? -19.765 -11.612 -3.887 1.00 95.88 93 ALA A C 1
ATOM 781 O O . ALA A 1 93 ? -20.560 -12.316 -4.504 1.00 95.88 93 ALA A O 1
ATOM 782 N N . LEU A 1 94 ? -19.854 -10.278 -3.881 1.00 96.75 94 LEU A N 1
ATOM 783 C CA . LEU A 1 94 ? -20.881 -9.508 -4.597 1.00 96.75 94 LEU A CA 1
ATOM 784 C C .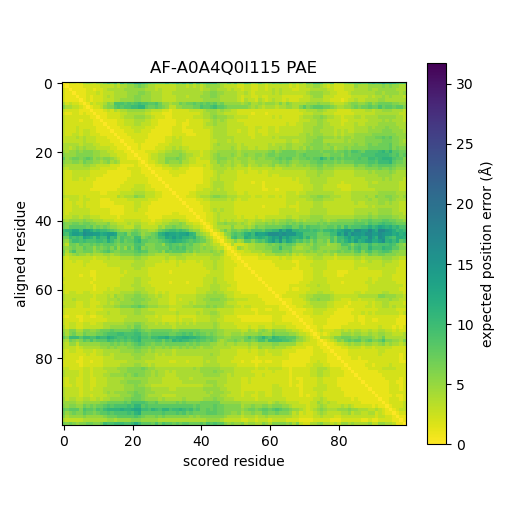 LEU A 1 94 ? -20.442 -9.058 -5.993 1.00 96.75 94 LEU A C 1
ATOM 786 O O . LEU A 1 94 ? -21.273 -8.620 -6.786 1.00 96.75 94 LEU A O 1
ATOM 790 N N . THR A 1 95 ? -19.146 -9.118 -6.279 1.00 93.25 95 THR A N 1
ATOM 791 C CA . THR A 1 95 ? -18.554 -8.638 -7.527 1.00 93.25 95 THR A CA 1
ATOM 792 C C . THR A 1 95 ? -17.693 -9.732 -8.139 1.00 93.25 95 THR A C 1
ATOM 794 O O . THR A 1 95 ? -17.287 -10.667 -7.463 1.00 93.25 95 THR A O 1
ATOM 797 N N . SER A 1 96 ? -17.371 -9.613 -9.424 1.00 89.50 96 SER A N 1
ATOM 798 C CA . SER A 1 96 ? -16.338 -10.444 -10.053 1.00 89.50 96 SER A CA 1
ATOM 799 C C . SER A 1 96 ? -14.917 -9.935 -9.772 1.00 89.50 96 SER A C 1
ATOM 801 O O . SER A 1 96 ? -13.965 -10.415 -10.383 1.00 89.50 96 SER A O 1
ATOM 803 N N . CYS A 1 97 ? -14.767 -8.935 -8.897 1.00 89.38 97 CYS A N 1
ATOM 804 C CA . CYS A 1 97 ? -13.483 -8.344 -8.560 1.00 89.38 97 CYS A CA 1
ATOM 805 C C . CYS A 1 97 ? -12.858 -9.130 -7.403 1.00 89.38 97 CYS A C 1
ATOM 807 O O . CYS A 1 97 ? -13.362 -9.104 -6.280 1.00 89.38 97 CYS A O 1
ATOM 809 N N . ASP A 1 98 ? -11.753 -9.820 -7.674 1.00 91.50 98 ASP A N 1
ATOM 810 C CA . ASP A 1 98 ? -10.979 -10.521 -6.649 1.00 91.50 98 ASP A CA 1
ATOM 811 C C . ASP A 1 98 ? -9.954 -9.564 -6.035 1.00 91.50 98 ASP A C 1
ATOM 813 O O . ASP A 1 98 ? -8.803 -9.503 -6.469 1.00 91.50 98 ASP A O 1
ATOM 817 N N . PHE A 1 99 ? -10.396 -8.754 -5.068 1.00 93.69 99 PHE A N 1
ATOM 818 C CA . PHE A 1 99 ? -9.500 -7.854 -4.347 1.00 93.69 99 PHE A CA 1
ATOM 819 C C . PHE A 1 99 ? -8.527 -8.644 -3.466 1.00 93.69 99 PHE A C 1
ATOM 821 O O . PHE A 1 99 ? -8.962 -9.505 -2.693 1.00 93.69 99 PHE A O 1
ATOM 828 N N . LYS A 1 100 ? -7.239 -8.298 -3.551 1.00 88.44 100 LYS A N 1
ATOM 829 C CA . LYS A 1 100 ? -6.125 -8.916 -2.819 1.00 88.44 100 LYS A CA 1
ATOM 830 C C . LYS A 1 100 ? -5.414 -7.917 -1.923 1.00 88.44 100 LYS A C 1
ATOM 832 O O . LYS A 1 100 ? -5.337 -6.726 -2.312 1.00 88.44 100 LYS A O 1
#

Mean predicted aligned error: 3.84 Å

Nearest PDB structures (foldseek):
  5ezu-assembly1_B-2  TM=5.956E-01  e=2.392E+00  Vaccinia virus WR
  4xz1-assembly1_A  TM=3.937E-01  e=1.259E+00  Homo sapiens
  8ssm-assembly2_D  TM=4.527E-01  e=2.256E+00  Citrobacter rodentium
  1txd-assembly1_A  TM=4.319E-01  e=7.686E+00  Homo sapiens
  2rio-assembly1_B  TM=2.556E-01  e=4.288E+00  Saccharomyces cerevisiae

pLDDT: mean 91.87, std 5.6, range [72.06, 97.81]

Radius of gyration: 14.98 Å; Cα contacts (8 Å, |Δi|>4): 130; chains: 1; bounding box: 43×27×33 Å

Sequence (100 aa):
MFRDLSKDVFKISNIKDFVDFDSIKAWVSFDFQGIEYRWDIRLDDDWFDVGLIDKINDLVIKSGSQKRFYTFSQDQNLLAVFLDNVVVKKLNALTSCDFK

Foldseek 3Di:
DVCVQQVNLLDKAPWDKDADPVVQWIWIWIDDPNDIDIDTDGDDPDPDDPVVQVVSQVSSVVVVDQWGWWWFDDDNDIDIHTGHPVVLVVVVVVDVTPTD

Secondary structure (DSSP, 8-state):
-HHHHTTTTT-EEEEEEEEETTTTEEEEEEEETTEEEEEEE--SS-S--THHHHHHHHHHHHTT-SEEEEEEEETTEEEEEEEEHHHHHHHHHHSS----

Organism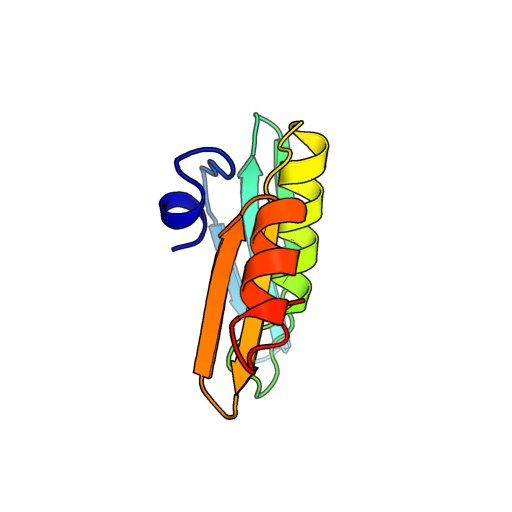: NCBI:txid2487273

Solvent-accessible surface area (backbone atoms only — not comparable to full-atom values): 6028 Å² total; per-residue (Å²): 104,70,41,66,66,43,70,60,66,51,55,67,42,82,73,46,74,50,76,39,82,91,77,62,45,31,35,41,34,30,30,47,92,90,41,81,46,75,44,80,44,87,78,65,99,66,95,68,71,68,68,55,52,54,57,50,34,54,52,31,46,73,72,68,44,74,45,38,72,32,38,34,74,59,92,97,42,77,49,78,45,67,42,37,67,72,58,48,56,51,49,37,72,77,41,95,49,72,62,85